Protein AF-W9XNP7-F1 (afdb_monomer_lite)

Radius of gyration: 22.65 Å; chains: 1; bounding box: 45×36×75 Å

Organism: NCBI:txid1182542

Foldseek 3Di:
DDQQADEDEDALVCQVVVQVVVCVVCVVLQKDFDDDDRQKTFIDHPDRRYIYGHDYPPDDPDDPPDDDDDDDDDDDRDDDDDPPPPPPDDDPVCPVPVPDDDDDDDDDDDPPDDDDDDDD

Secondary structure (DSSP, 8-state):
-----EEEEEEGGGHHHHHHHHHHHHGGGT-EEEEEETTEEEEESSSEEEEEEEEPTTSPPPPTTS-PPPP--------S-PPP-----S-STTTT-TT---------------------

pLDDT: mean 73.79, std 22.26, range [35.69, 98.25]

Structure (mmCIF, N/CA/C/O backbone):
data_AF-W9XNP7-F1
#
_entry.id   AF-W9XNP7-F1
#
loop_
_atom_site.group_PDB
_atom_site.id
_atom_site.type_symbol
_atom_site.label_atom_id
_atom_site.label_alt_id
_atom_site.label_comp_id
_atom_site.label_asym_id
_atom_site.label_entity_id
_atom_site.label_seq_id
_atom_site.pdbx_PDB_ins_code
_atom_site.Cartn_x
_atom_site.Cartn_y
_atom_site.Cartn_z
_atom_site.occupancy
_atom_site.B_iso_or_equiv
_atom_site.auth_seq_id
_atom_site.auth_comp_id
_atom_site.auth_asym_id
_atom_site.auth_atom_id
_atom_site.pdbx_PDB_model_num
ATOM 1 N N . MET A 1 1 ? -15.201 -18.737 2.325 1.00 64.31 1 MET A N 1
ATOM 2 C CA . MET A 1 1 ? -13.992 -18.348 3.078 1.00 64.31 1 MET A CA 1
ATOM 3 C C . MET A 1 1 ? -13.945 -16.832 3.129 1.00 64.31 1 MET A C 1
ATOM 5 O O . MET A 1 1 ? -14.188 -16.239 2.082 1.00 64.31 1 MET A O 1
ATOM 9 N N . PRO A 1 2 ? -13.729 -16.206 4.295 1.00 86.25 2 PRO A N 1
ATOM 10 C CA . PRO A 1 2 ? -13.489 -14.767 4.356 1.00 86.25 2 PRO A CA 1
ATOM 11 C C . PRO A 1 2 ? -12.184 -14.432 3.621 1.00 86.25 2 PRO A C 1
ATOM 13 O O . PRO A 1 2 ? -11.232 -15.209 3.672 1.00 86.25 2 PRO A O 1
ATOM 16 N N . ILE A 1 3 ? -12.169 -13.313 2.899 1.00 85.44 3 ILE A N 1
ATOM 17 C CA . ILE A 1 3 ? -10.935 -12.770 2.321 1.00 85.44 3 ILE A CA 1
ATOM 18 C C . ILE A 1 3 ? -10.114 -12.210 3.484 1.00 85.44 3 ILE A C 1
ATOM 20 O O . ILE A 1 3 ? -10.638 -11.408 4.253 1.00 85.44 3 ILE A O 1
ATOM 24 N N . ASP A 1 4 ? -8.866 -12.654 3.612 1.00 90.31 4 ASP A N 1
ATOM 25 C CA . ASP A 1 4 ? -7.951 -12.212 4.672 1.00 90.31 4 ASP A CA 1
ATOM 26 C C . ASP A 1 4 ? -7.341 -10.841 4.345 1.00 90.31 4 ASP A C 1
ATOM 28 O O . ASP A 1 4 ? -7.394 -9.912 5.145 1.00 90.31 4 ASP A O 1
ATOM 32 N N . HIS A 1 5 ? -6.834 -10.689 3.120 1.00 93.00 5 HIS A N 1
ATOM 33 C CA . HIS A 1 5 ? -6.261 -9.449 2.610 1.00 93.00 5 HIS A CA 1
ATOM 34 C C . HIS A 1 5 ? -6.236 -9.439 1.072 1.00 93.00 5 HIS A C 1
ATOM 36 O O . HIS A 1 5 ? -6.483 -10.453 0.417 1.00 93.00 5 HIS A O 1
ATOM 42 N N . THR A 1 6 ? -5.912 -8.287 0.487 1.00 93.38 6 THR A N 1
ATOM 43 C CA . THR A 1 6 ? -5.616 -8.125 -0.944 1.00 93.38 6 THR A CA 1
ATOM 44 C C . THR A 1 6 ? -4.287 -7.399 -1.134 1.00 93.38 6 THR A C 1
ATOM 46 O O . THR A 1 6 ? -3.873 -6.639 -0.261 1.00 93.38 6 THR A O 1
ATOM 49 N N . SER A 1 7 ? -3.626 -7.604 -2.277 1.00 93.69 7 SER A N 1
ATOM 50 C CA . SER A 1 7 ? -2.371 -6.928 -2.628 1.00 93.69 7 SER A CA 1
ATOM 51 C C . SER A 1 7 ? -2.512 -6.122 -3.921 1.00 93.69 7 SER A C 1
ATOM 53 O O . SER A 1 7 ? -3.090 -6.597 -4.901 1.00 93.69 7 SER A O 1
ATOM 55 N N . LEU A 1 8 ? -1.981 -4.900 -3.904 1.00 93.19 8 LEU A N 1
ATOM 56 C CA . LEU A 1 8 ? -1.816 -4.013 -5.043 1.00 93.19 8 LEU A CA 1
ATOM 57 C C . LEU A 1 8 ? -0.327 -3.988 -5.433 1.00 93.19 8 LEU A C 1
ATOM 59 O O . LEU A 1 8 ? 0.485 -3.375 -4.730 1.00 93.19 8 LEU A O 1
ATOM 63 N N . PRO A 1 9 ? 0.053 -4.660 -6.532 1.00 91.69 9 PRO A N 1
ATOM 64 C CA . PRO A 1 9 ? 1.416 -4.610 -7.028 1.00 91.69 9 PRO A CA 1
ATOM 65 C C . PRO A 1 9 ? 1.686 -3.270 -7.722 1.00 91.69 9 PRO A C 1
ATOM 67 O O . PRO A 1 9 ? 0.928 -2.861 -8.601 1.00 91.69 9 PRO A O 1
ATOM 70 N N . VAL A 1 10 ? 2.795 -2.624 -7.375 1.00 91.88 10 VAL A N 1
ATOM 71 C CA . VAL A 1 10 ? 3.258 -1.363 -7.977 1.00 91.88 10 VAL A CA 1
ATOM 72 C C . VAL A 1 10 ? 4.754 -1.432 -8.262 1.00 91.88 10 VAL A C 1
ATOM 74 O O . VAL A 1 10 ? 5.443 -2.199 -7.592 1.00 91.88 10 VAL A O 1
ATOM 77 N N . PRO A 1 11 ? 5.302 -0.659 -9.217 1.00 91.69 11 PRO A N 1
ATOM 78 C CA . PRO A 1 11 ? 6.750 -0.591 -9.405 1.00 91.69 11 PRO A CA 1
ATOM 79 C C . PRO A 1 11 ? 7.466 -0.304 -8.080 1.00 91.69 11 PRO A C 1
ATOM 81 O O . PRO A 1 11 ? 7.020 0.554 -7.319 1.00 91.69 11 PRO A O 1
ATOM 84 N N . PHE A 1 12 ? 8.572 -0.997 -7.795 1.00 92.88 12 PHE A N 1
ATOM 85 C CA . PHE A 1 12 ? 9.277 -0.866 -6.511 1.00 92.88 12 PHE A CA 1
ATOM 86 C C . PHE A 1 12 ? 9.637 0.592 -6.174 1.00 92.88 12 PHE A C 1
ATOM 88 O O . PHE A 1 12 ? 9.465 1.037 -5.042 1.00 92.88 12 PHE A O 1
ATOM 95 N N . SER A 1 13 ? 10.044 1.373 -7.178 1.00 93.25 13 SER A N 1
ATOM 96 C CA . SER A 1 13 ? 10.353 2.805 -7.052 1.00 93.25 13 SER A CA 1
ATOM 97 C C . SER A 1 13 ? 9.145 3.698 -6.729 1.00 93.25 13 SER A C 1
ATOM 99 O O . SER A 1 13 ? 9.323 4.885 -6.469 1.00 93.25 13 SER A O 1
ATOM 101 N N . LYS A 1 14 ? 7.925 3.150 -6.763 1.00 94.94 14 LYS A N 1
ATOM 102 C CA . LYS A 1 14 ? 6.646 3.843 -6.554 1.00 94.94 14 LYS A CA 1
ATOM 103 C C . LYS A 1 14 ? 5.891 3.398 -5.307 1.00 94.94 14 LYS A C 1
ATOM 105 O O . LYS A 1 14 ? 4.812 3.921 -5.052 1.00 94.94 14 LYS A O 1
ATOM 110 N N . VAL A 1 15 ? 6.449 2.483 -4.513 1.00 95.62 15 VAL A N 1
ATOM 111 C CA . VAL A 1 15 ? 5.787 1.976 -3.300 1.00 95.62 15 VAL A CA 1
ATOM 112 C C . VAL A 1 15 ? 5.428 3.109 -2.341 1.00 95.62 15 VAL A C 1
ATOM 114 O O . VAL A 1 15 ? 4.282 3.196 -1.910 1.00 95.62 15 VAL A O 1
ATOM 117 N N . ASP A 1 16 ? 6.369 4.003 -2.037 1.00 96.81 16 ASP A N 1
ATOM 118 C CA . ASP A 1 16 ? 6.117 5.084 -1.079 1.00 96.81 16 ASP A CA 1
ATOM 119 C C . ASP A 1 16 ? 5.138 6.134 -1.621 1.00 96.81 16 ASP A C 1
ATOM 121 O O . ASP A 1 16 ? 4.288 6.619 -0.874 1.00 96.81 16 ASP A O 1
ATOM 125 N N . ASP A 1 17 ? 5.206 6.442 -2.920 1.00 97.50 17 ASP A N 1
ATOM 126 C CA . ASP A 1 17 ? 4.250 7.335 -3.587 1.00 97.50 17 ASP A CA 1
ATOM 127 C C . ASP A 1 17 ? 2.817 6.787 -3.452 1.00 97.50 17 ASP A C 1
ATOM 129 O O . ASP A 1 17 ? 1.906 7.511 -3.043 1.00 97.50 17 ASP A O 1
ATOM 133 N N . GLU A 1 18 ? 2.627 5.493 -3.729 1.00 97.06 18 GLU A N 1
ATOM 134 C CA . GLU A 1 18 ? 1.319 4.835 -3.662 1.00 97.06 18 GLU A CA 1
ATOM 135 C C . GLU A 1 18 ? 0.793 4.754 -2.223 1.00 97.06 18 GLU A C 1
ATOM 137 O O . GLU A 1 18 ? -0.371 5.059 -1.955 1.00 97.06 18 GLU A O 1
ATOM 142 N N . VAL A 1 19 ? 1.656 4.398 -1.268 1.00 97.81 19 VAL A N 1
ATOM 143 C CA . VAL A 1 19 ? 1.295 4.362 0.155 1.00 97.81 19 VAL A CA 1
ATOM 144 C C . VAL A 1 19 ? 0.821 5.735 0.621 1.00 97.81 19 VAL A C 1
ATOM 146 O O . VAL A 1 19 ? -0.246 5.847 1.227 1.00 97.81 19 VAL A O 1
ATOM 149 N N . ASN A 1 20 ? 1.569 6.792 0.300 1.00 97.88 20 ASN A N 1
ATOM 150 C CA . ASN A 1 20 ? 1.207 8.155 0.674 1.00 97.88 20 ASN A CA 1
ATOM 151 C C . ASN A 1 20 ? -0.119 8.587 0.042 1.00 97.88 20 ASN A C 1
ATOM 153 O O . ASN A 1 20 ? -0.949 9.203 0.717 1.00 97.88 20 ASN A O 1
ATOM 157 N N . PHE A 1 21 ? -0.344 8.237 -1.225 1.00 97.19 21 PHE A N 1
ATOM 158 C CA . PHE A 1 21 ? -1.599 8.510 -1.915 1.00 97.19 21 PHE A CA 1
ATOM 159 C C . PHE A 1 21 ? -2.791 7.837 -1.220 1.00 97.19 21 PHE A C 1
ATOM 161 O O . PHE A 1 21 ? -3.767 8.514 -0.887 1.00 97.19 21 PHE A O 1
ATOM 168 N N . ILE A 1 22 ? -2.705 6.534 -0.939 1.00 95.69 22 ILE A N 1
ATOM 169 C CA . ILE A 1 22 ? -3.797 5.775 -0.313 1.00 95.69 22 ILE A CA 1
ATOM 170 C C . ILE A 1 22 ? -4.069 6.284 1.103 1.00 95.69 22 ILE A C 1
ATOM 172 O O . ILE A 1 22 ? -5.226 6.509 1.468 1.00 95.69 22 ILE A O 1
ATOM 176 N N . LEU A 1 23 ? -3.024 6.527 1.896 1.00 96.12 23 LEU A N 1
ATOM 177 C CA . LEU A 1 23 ? -3.172 7.078 3.243 1.00 96.12 23 LEU A CA 1
ATOM 178 C C . LEU A 1 23 ? -3.832 8.458 3.222 1.00 96.12 23 LEU A C 1
ATOM 180 O O . LEU A 1 23 ? -4.717 8.724 4.033 1.00 96.12 23 LEU A O 1
ATOM 184 N N . ALA A 1 24 ? -3.453 9.328 2.284 1.00 96.44 24 ALA A N 1
ATOM 185 C CA . ALA A 1 24 ? -4.078 10.636 2.132 1.00 96.44 24 ALA A CA 1
ATOM 186 C C . ALA A 1 24 ? -5.554 10.518 1.715 1.00 96.44 24 ALA A C 1
ATOM 188 O O . ALA A 1 24 ? -6.415 11.168 2.316 1.00 96.44 24 ALA A O 1
ATOM 189 N N . ALA A 1 25 ? -5.857 9.660 0.737 1.00 93.44 25 ALA A N 1
ATOM 190 C CA . ALA A 1 25 ? -7.205 9.460 0.216 1.00 93.44 25 ALA A CA 1
ATOM 191 C C . ALA A 1 25 ? -8.158 8.887 1.277 1.00 93.44 25 ALA A C 1
ATOM 193 O O . ALA A 1 25 ? -9.276 9.377 1.441 1.00 93.44 25 ALA A O 1
ATOM 194 N N . PHE A 1 26 ? -7.707 7.895 2.047 1.00 92.00 26 PHE A N 1
ATOM 195 C CA . PHE A 1 26 ? -8.538 7.162 3.006 1.00 92.00 26 PHE A CA 1
ATOM 196 C C . PHE A 1 26 ? -8.343 7.583 4.467 1.00 92.00 26 PHE A C 1
ATOM 198 O O . PHE A 1 26 ? -8.926 6.973 5.366 1.00 92.00 26 PHE A O 1
ATOM 205 N N . LYS A 1 27 ? -7.619 8.681 4.728 1.00 89.12 27 LYS A N 1
ATOM 206 C CA . LYS A 1 27 ? -7.416 9.230 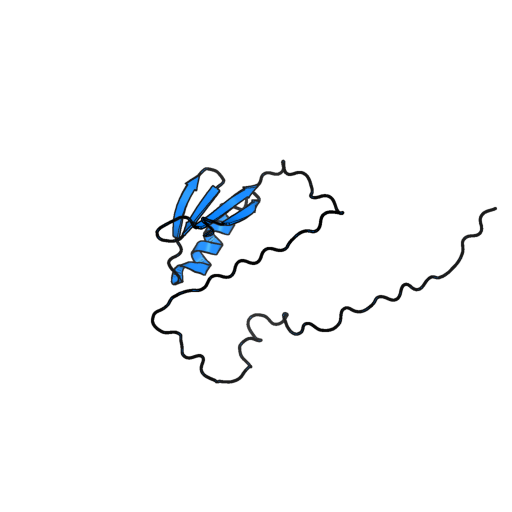6.081 1.00 89.12 27 LYS A CA 1
ATOM 207 C C . LYS A 1 27 ? -8.720 9.399 6.865 1.00 89.12 27 LYS A C 1
ATOM 209 O O . LYS A 1 27 ? -8.780 9.119 8.057 1.00 89.12 27 LYS A O 1
ATOM 214 N N . HIS A 1 28 ? -9.777 9.850 6.192 1.00 87.75 28 HIS A N 1
ATOM 215 C CA . HIS A 1 28 ? -11.094 10.097 6.786 1.00 87.75 28 HIS A CA 1
ATOM 216 C C . HIS A 1 28 ? -11.862 8.813 7.155 1.00 87.75 28 HIS A C 1
ATOM 218 O O . HIS A 1 28 ? -12.827 8.874 7.913 1.00 87.75 28 HIS A O 1
ATOM 224 N N . VAL A 1 29 ? -11.437 7.664 6.623 1.00 88.75 29 VAL A N 1
ATOM 225 C CA . VAL A 1 29 ? -12.002 6.332 6.889 1.00 88.75 29 VAL A CA 1
ATOM 226 C C . VAL A 1 29 ? -11.265 5.632 8.037 1.00 88.75 29 VAL A C 1
ATOM 228 O O . VAL A 1 29 ? -11.768 4.655 8.578 1.00 88.75 29 VAL A O 1
ATOM 231 N N . GLY A 1 30 ? -10.103 6.151 8.450 1.00 90.56 30 GLY A N 1
ATOM 232 C CA . GLY A 1 30 ? -9.274 5.560 9.503 1.00 90.56 30 GLY A CA 1
ATOM 233 C C . GLY A 1 30 ? -8.219 4.574 8.998 1.00 90.56 30 GLY A C 1
ATOM 234 O O . GLY A 1 30 ? -7.573 3.925 9.817 1.00 90.56 30 GLY A O 1
ATOM 235 N N . VAL A 1 31 ? -8.013 4.483 7.678 1.00 93.44 31 VAL A N 1
ATOM 236 C CA . VAL A 1 31 ? -6.910 3.700 7.102 1.00 93.44 31 VAL A CA 1
ATOM 237 C C . VAL A 1 31 ? -5.580 4.324 7.515 1.00 93.44 31 VAL A C 1
ATOM 239 O O . VAL A 1 31 ? -5.372 5.531 7.375 1.00 93.44 31 VAL A O 1
ATOM 242 N N . LYS A 1 32 ? -4.676 3.488 8.016 1.00 96.00 32 LYS A N 1
ATOM 243 C CA . LYS A 1 32 ? -3.330 3.843 8.462 1.00 96.00 32 LYS A CA 1
ATOM 244 C C . LYS A 1 32 ? -2.327 2.782 8.016 1.00 96.00 32 LYS A C 1
ATOM 246 O O . LYS A 1 32 ? -2.693 1.678 7.613 1.00 96.00 32 LYS A O 1
ATOM 251 N N . GLU A 1 33 ? -1.050 3.128 8.096 1.00 97.75 33 GLU A N 1
ATOM 252 C CA . GLU A 1 33 ? 0.019 2.146 7.968 1.00 97.75 33 GLU A CA 1
ATOM 253 C C . GLU A 1 33 ? 0.014 1.254 9.213 1.00 97.75 33 GLU A C 1
ATOM 255 O O . GLU A 1 33 ? 0.067 1.753 10.339 1.00 97.75 33 GLU A O 1
ATOM 260 N N . PHE A 1 34 ? -0.101 -0.056 9.004 1.00 97.31 34 PHE A N 1
ATOM 261 C CA . PHE A 1 34 ? -0.128 -1.045 10.078 1.00 97.31 34 PHE A CA 1
ATOM 262 C C . PHE A 1 34 ? 1.242 -1.696 10.264 1.00 97.31 34 PHE A C 1
ATOM 264 O O . PHE A 1 34 ? 1.720 -1.842 11.387 1.00 97.31 34 PHE A O 1
ATOM 271 N N . ILE A 1 35 ? 1.882 -2.086 9.160 1.00 97.56 35 ILE A N 1
ATOM 272 C CA . ILE A 1 35 ? 3.183 -2.754 9.169 1.00 97.56 35 ILE A CA 1
ATOM 273 C C . ILE A 1 35 ? 3.960 -2.450 7.890 1.00 97.56 35 ILE A C 1
ATOM 275 O O . ILE A 1 35 ? 3.372 -2.272 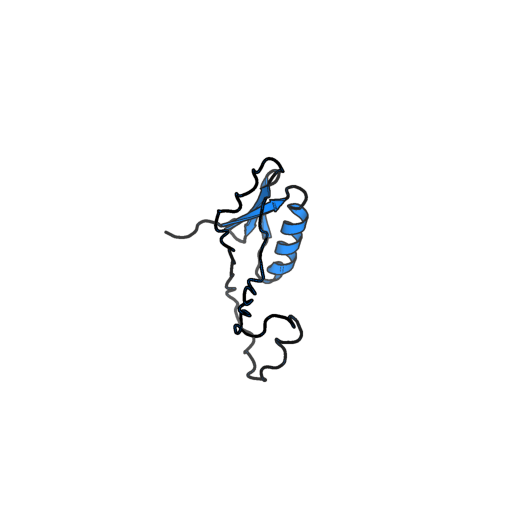6.823 1.00 97.56 35 ILE A O 1
ATOM 279 N N . ARG A 1 36 ? 5.291 -2.427 7.988 1.00 97.69 36 ARG A N 1
ATOM 280 C CA . ARG A 1 36 ? 6.189 -2.153 6.866 1.00 97.69 36 ARG A CA 1
ATOM 281 C C . ARG A 1 36 ? 7.356 -3.128 6.827 1.00 97.69 36 ARG A C 1
ATOM 283 O O . ARG A 1 36 ? 8.007 -3.382 7.838 1.00 97.69 36 ARG A O 1
ATOM 290 N N . TYR A 1 37 ? 7.643 -3.592 5.619 1.00 95.50 37 TYR A N 1
ATOM 291 C CA . TYR A 1 37 ? 8.817 -4.359 5.228 1.00 95.50 37 TYR A CA 1
ATOM 292 C C . TYR A 1 37 ? 9.475 -3.694 4.005 1.00 95.50 37 TYR A C 1
ATOM 294 O O . TYR A 1 37 ? 8.839 -2.878 3.329 1.00 95.50 37 TYR A O 1
ATOM 302 N N . PRO A 1 38 ? 10.739 -4.015 3.679 1.00 93.31 38 PRO A N 1
ATOM 303 C CA . PRO A 1 38 ? 11.374 -3.515 2.461 1.00 93.31 38 PRO A CA 1
ATOM 304 C C . PRO A 1 38 ? 10.549 -3.865 1.215 1.00 93.31 38 PRO A C 1
ATOM 306 O O . PRO A 1 38 ? 10.342 -5.036 0.908 1.00 93.31 38 PRO A O 1
ATOM 309 N N . GLY A 1 39 ? 10.049 -2.840 0.520 1.00 92.12 39 GLY A N 1
ATOM 310 C CA . GLY A 1 39 ? 9.223 -2.999 -0.679 1.00 92.12 39 GLY A CA 1
ATOM 311 C C . GLY A 1 39 ? 7.792 -3.474 -0.445 1.00 92.12 39 GLY A C 1
ATOM 312 O O . GLY A 1 39 ? 7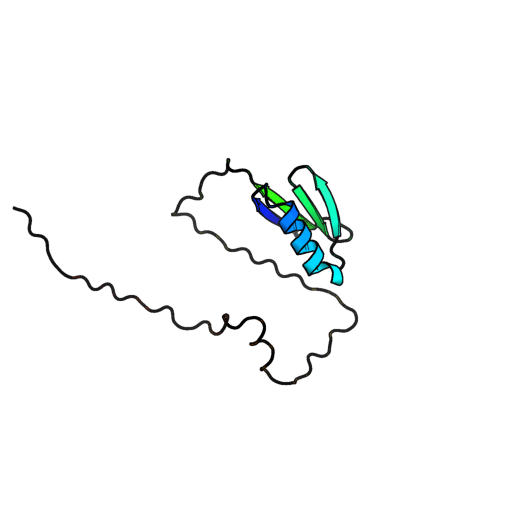.082 -3.682 -1.421 1.00 92.12 39 GLY A O 1
ATOM 313 N N . VAL A 1 40 ? 7.342 -3.663 0.798 1.00 96.50 40 VAL A N 1
ATOM 314 C CA . VAL A 1 40 ? 5.988 -4.158 1.081 1.00 96.50 40 VAL A CA 1
ATOM 315 C C . VAL A 1 40 ? 5.394 -3.430 2.282 1.00 96.50 40 VAL A C 1
ATOM 317 O O . VAL A 1 40 ? 5.968 -3.442 3.369 1.00 96.50 40 VAL A O 1
ATOM 320 N N . VAL A 1 41 ? 4.221 -2.826 2.110 1.00 98.25 41 VAL A N 1
ATOM 321 C CA . VAL A 1 41 ? 3.550 -2.047 3.160 1.00 98.25 41 VAL A CA 1
ATOM 322 C C . VAL A 1 41 ? 2.124 -2.543 3.353 1.00 98.25 41 VAL A C 1
ATOM 324 O O . VAL A 1 41 ? 1.349 -2.600 2.402 1.00 98.25 41 VAL A O 1
ATOM 327 N N . GLY A 1 42 ? 1.778 -2.908 4.585 1.00 98.00 42 GLY A N 1
ATOM 328 C CA . GLY A 1 42 ? 0.431 -3.300 4.983 1.00 98.00 42 GLY A CA 1
ATOM 329 C C . GLY A 1 42 ? -0.348 -2.103 5.524 1.00 98.00 42 GLY A C 1
ATOM 330 O O . GLY A 1 42 ? 0.046 -1.491 6.520 1.00 98.00 42 GLY A O 1
ATOM 331 N N . LEU A 1 43 ? -1.466 -1.788 4.878 1.00 97.25 43 LEU A N 1
ATOM 332 C CA . LEU A 1 43 ? -2.405 -0.732 5.238 1.00 97.25 43 LEU A CA 1
ATOM 333 C C . LEU A 1 43 ? -3.689 -1.338 5.813 1.00 97.25 43 LEU A C 1
ATOM 335 O O . LEU A 1 43 ? -4.155 -2.396 5.379 1.00 97.25 43 LEU A O 1
ATOM 339 N N . GLY A 1 44 ? -4.281 -0.642 6.777 1.00 93.94 44 GLY A N 1
ATOM 340 C CA . GLY A 1 44 ? -5.550 -1.034 7.376 1.00 93.94 44 GLY A CA 1
ATOM 341 C C . GLY A 1 44 ? -5.852 -0.262 8.651 1.00 93.94 44 GLY A C 1
ATOM 342 O O . GLY A 1 44 ? -5.373 0.854 8.827 1.00 93.94 44 GLY A O 1
ATOM 343 N N . ASP A 1 45 ? -6.671 -0.834 9.523 1.00 90.44 45 ASP A N 1
ATOM 344 C CA . ASP A 1 45 ? -7.069 -0.250 10.805 1.00 90.44 45 ASP A CA 1
ATOM 345 C C . ASP A 1 45 ? -6.524 -1.077 11.984 1.00 90.44 45 ASP A C 1
ATOM 347 O O . ASP A 1 45 ? -5.433 -0.805 12.486 1.00 90.44 45 ASP A O 1
ATOM 351 N N . ASP A 1 46 ? -7.248 -2.100 12.417 1.00 91.44 46 ASP A N 1
ATOM 352 C CA . ASP A 1 46 ? -6.847 -3.031 13.468 1.00 91.44 46 ASP A CA 1
ATOM 353 C C . ASP A 1 46 ? -6.010 -4.185 12.903 1.00 91.44 46 ASP A C 1
ATOM 355 O O . ASP A 1 46 ? -5.276 -4.843 13.637 1.00 91.44 46 ASP A O 1
ATOM 359 N N . THR A 1 47 ? -6.106 -4.420 11.590 1.00 92.81 47 THR A N 1
ATOM 360 C CA . THR A 1 47 ? -5.359 -5.451 10.858 1.00 92.81 47 THR A CA 1
ATOM 361 C C . THR A 1 47 ? -4.960 -4.950 9.469 1.00 92.81 47 THR A C 1
ATOM 363 O O . THR A 1 47 ? -5.606 -4.060 8.915 1.00 92.81 47 THR A O 1
ATOM 366 N N . ALA A 1 48 ? -3.896 -5.516 8.891 1.00 94.94 48 ALA A N 1
ATOM 367 C CA . ALA A 1 48 ? -3.451 -5.190 7.536 1.00 94.94 48 ALA A CA 1
ATOM 368 C C . ALA A 1 48 ? -4.242 -5.984 6.482 1.00 94.94 48 ALA A C 1
ATOM 370 O O . ALA A 1 48 ? -3.922 -7.139 6.200 1.00 94.94 48 ALA A O 1
ATOM 371 N N . TYR A 1 49 ? -5.248 -5.353 5.873 1.00 93.56 49 TYR A N 1
ATOM 372 C CA . TYR A 1 49 ? -6.082 -5.971 4.835 1.00 93.56 49 TYR A CA 1
ATOM 373 C C . TYR A 1 49 ? -5.750 -5.506 3.406 1.00 93.56 49 TYR A C 1
ATOM 375 O O . TYR A 1 49 ? -6.179 -6.148 2.445 1.00 93.56 49 TYR A O 1
ATOM 383 N N . LEU A 1 50 ? -4.991 -4.416 3.236 1.00 95.56 50 LEU A N 1
ATOM 384 C CA . LEU A 1 50 ? -4.544 -3.915 1.932 1.00 95.56 50 LEU A CA 1
ATOM 385 C C . LEU A 1 50 ? -3.019 -3.822 1.894 1.00 95.56 50 LEU A C 1
ATOM 387 O O . LEU A 1 50 ? -2.423 -3.022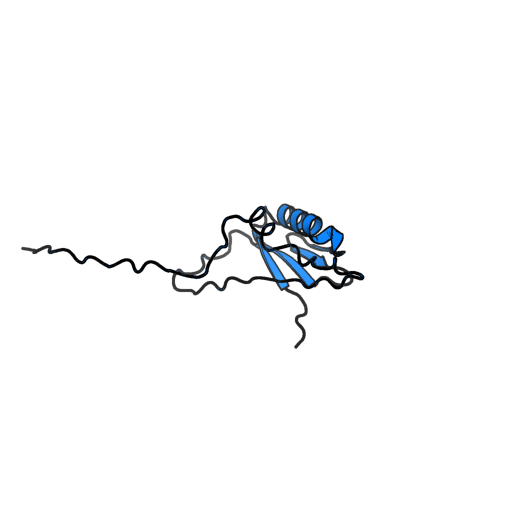 2.605 1.00 95.56 50 LEU A O 1
ATOM 391 N N . TRP A 1 51 ? -2.388 -4.606 1.030 1.00 97.06 51 TRP A N 1
ATOM 392 C CA . TRP A 1 51 ? -0.937 -4.659 0.899 1.00 97.06 51 TRP A CA 1
ATOM 393 C C . TRP A 1 51 ? -0.478 -3.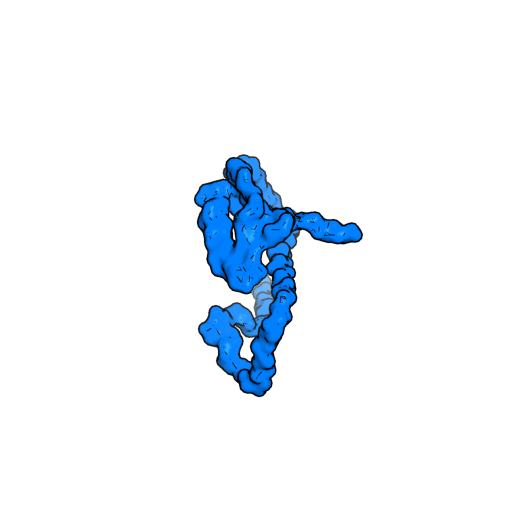937 -0.357 1.00 97.06 51 TRP A C 1
ATOM 395 O O . TRP A 1 51 ? -0.971 -4.219 -1.442 1.00 97.06 51 TRP A O 1
ATOM 405 N N . ILE A 1 52 ? 0.492 -3.041 -0.228 1.00 96.81 52 ILE A N 1
ATOM 406 C CA . ILE A 1 52 ? 1.179 -2.413 -1.357 1.00 96.81 52 ILE A CA 1
ATOM 407 C C . ILE A 1 52 ? 2.500 -3.138 -1.533 1.00 96.81 52 ILE A C 1
ATOM 409 O O . ILE A 1 52 ? 3.315 -3.167 -0.611 1.00 96.81 52 ILE A O 1
ATOM 413 N N . SER A 1 53 ? 2.694 -3.767 -2.688 1.00 95.88 53 SER A N 1
ATOM 414 C CA . SER A 1 53 ? 3.851 -4.624 -2.942 1.00 95.88 53 SER A CA 1
ATOM 415 C C . SER A 1 53 ? 4.642 -4.111 -4.138 1.00 95.88 53 SER A C 1
ATOM 417 O O . SER A 1 53 ? 4.142 -4.073 -5.259 1.00 95.88 53 SER A O 1
ATOM 419 N N . GLY A 1 54 ? 5.890 -3.737 -3.890 1.00 93.94 54 GLY A N 1
ATOM 420 C CA . GLY A 1 54 ? 6.864 -3.370 -4.901 1.00 93.94 54 GLY A CA 1
ATOM 421 C C . GLY A 1 54 ? 7.225 -4.572 -5.758 1.00 93.94 54 GLY A C 1
ATOM 422 O O . GLY A 1 54 ? 7.711 -5.576 -5.242 1.00 93.94 54 GLY A O 1
ATOM 423 N N . ILE A 1 55 ? 7.000 -4.467 -7.062 1.00 90.00 55 ILE A N 1
ATOM 424 C CA . ILE A 1 55 ? 7.474 -5.432 -8.053 1.00 90.00 55 ILE A CA 1
ATOM 425 C C . ILE A 1 55 ? 8.747 -4.894 -8.701 1.00 90.00 55 ILE A C 1
ATOM 427 O O . ILE A 1 55 ? 8.849 -3.699 -9.000 1.00 90.00 55 ILE A O 1
ATOM 431 N N . ASP A 1 56 ? 9.722 -5.776 -8.879 1.00 82.44 56 ASP A N 1
ATOM 432 C CA . ASP A 1 56 ? 10.961 -5.490 -9.587 1.00 82.44 56 ASP A CA 1
ATOM 433 C C . ASP A 1 56 ? 10.790 -5.662 -11.105 1.00 82.44 56 ASP A C 1
ATOM 435 O O . ASP A 1 56 ? 9.782 -6.170 -11.608 1.00 82.44 56 ASP A O 1
ATOM 439 N N . GLU A 1 57 ? 11.798 -5.222 -11.853 1.00 71.56 57 GLU A N 1
ATOM 440 C CA . GLU A 1 57 ? 11.849 -5.366 -13.313 1.00 71.56 57 GLU A CA 1
ATOM 441 C C . GLU A 1 57 ? 12.096 -6.819 -13.759 1.00 71.56 57 GLU A C 1
ATOM 443 O O . GLU A 1 57 ? 12.089 -7.108 -14.952 1.00 71.56 57 GLU A O 1
ATOM 448 N N . ALA A 1 58 ? 12.279 -7.758 -12.822 1.00 74.38 58 ALA A N 1
ATOM 449 C CA . ALA A 1 58 ? 12.490 -9.171 -13.125 1.00 74.38 58 ALA A CA 1
ATOM 450 C C . ALA A 1 58 ? 11.193 -9.907 -13.508 1.00 74.38 58 ALA A C 1
ATOM 452 O O . ALA A 1 58 ? 11.231 -11.090 -13.868 1.00 74.38 58 ALA A O 1
ATOM 453 N N . ARG A 1 59 ? 10.032 -9.235 -13.464 1.00 69.25 59 ARG A N 1
ATOM 454 C CA . ARG A 1 59 ? 8.790 -9.800 -13.994 1.00 69.25 59 ARG A CA 1
ATOM 455 C C . ARG A 1 59 ? 8.877 -9.976 -15.502 1.00 69.25 59 ARG A C 1
ATOM 457 O O . ARG A 1 59 ? 9.122 -9.040 -16.255 1.00 69.25 59 ARG A O 1
ATOM 464 N N . GLN A 1 60 ? 8.587 -11.197 -15.933 1.00 72.44 60 GLN A N 1
ATOM 465 C CA . GLN A 1 60 ? 8.397 -11.492 -17.343 1.00 72.44 60 GLN A CA 1
ATOM 466 C C . GLN A 1 60 ? 7.169 -10.729 -17.865 1.00 72.44 60 GLN A C 1
ATOM 468 O O . GLN A 1 60 ? 6.162 -10.650 -17.146 1.00 72.44 60 GLN A O 1
ATOM 473 N N . PRO A 1 61 ? 7.227 -10.179 -19.091 1.00 70.25 61 PRO A N 1
ATOM 474 C CA . PRO A 1 61 ? 6.051 -9.643 -19.758 1.00 70.25 61 PRO A CA 1
ATOM 475 C C . PRO A 1 61 ? 4.928 -10.677 -19.734 1.00 70.25 61 PRO A C 1
ATOM 477 O O . PRO A 1 61 ? 5.167 -11.870 -19.934 1.00 70.25 61 PRO A O 1
ATOM 480 N N . ILE A 1 62 ? 3.702 -10.228 -19.474 1.00 76.12 62 ILE A N 1
ATOM 481 C CA . ILE A 1 62 ? 2.541 -11.099 -19.626 1.00 76.12 62 ILE A CA 1
ATOM 482 C C . ILE A 1 62 ? 2.377 -11.338 -21.135 1.00 76.12 62 ILE A C 1
ATOM 484 O O . ILE A 1 62 ? 2.309 -10.349 -21.863 1.00 76.12 62 ILE A O 1
ATOM 488 N N . PRO A 1 63 ? 2.353 -12.595 -21.613 1.00 82.69 63 PRO A N 1
ATOM 489 C CA . PRO A 1 63 ? 2.178 -12.882 -23.033 1.00 82.69 63 PRO A CA 1
ATOM 490 C C . PRO A 1 63 ? 0.892 -12.256 -23.597 1.00 82.69 63 PRO A C 1
ATOM 492 O O . PRO A 1 63 ? -0.123 -12.190 -22.899 1.00 82.69 63 PRO A O 1
ATOM 495 N N . ASP A 1 64 ? 0.930 -11.811 -24.855 1.00 84.69 64 ASP A N 1
ATOM 496 C CA . ASP A 1 64 ? -0.170 -11.066 -25.495 1.00 84.69 64 ASP A CA 1
ATOM 497 C C . ASP A 1 64 ? -1.478 -11.872 -25.605 1.00 84.69 64 ASP A C 1
ATOM 499 O O . ASP A 1 64 ? -2.564 -11.303 -25.719 1.00 84.69 64 ASP A O 1
ATOM 503 N N . ASP A 1 65 ? -1.396 -13.203 -25.554 1.00 90.12 65 ASP A N 1
ATOM 504 C CA . ASP A 1 65 ? -2.533 -14.124 -25.592 1.00 90.12 65 ASP A CA 1
ATOM 505 C C . ASP A 1 65 ? -3.214 -14.317 -24.224 1.00 90.12 65 ASP A C 1
ATOM 507 O O . ASP A 1 65 ? -4.256 -14.974 -24.126 1.00 90.12 65 ASP A O 1
ATOM 511 N N . VAL A 1 66 ? -2.684 -13.713 -23.156 1.00 84.00 66 VAL A N 1
ATOM 512 C CA . VAL A 1 66 ? -3.247 -13.824 -21.808 1.00 84.00 66 VAL A CA 1
ATOM 513 C C . VAL A 1 66 ? -4.278 -12.729 -21.552 1.00 84.00 66 VAL A C 1
ATOM 515 O O . VAL A 1 66 ? -4.015 -11.527 -21.605 1.00 84.00 66 VAL A O 1
ATOM 518 N N . LYS A 1 67 ? -5.484 -13.147 -21.159 1.00 77.56 67 LYS A N 1
ATOM 519 C CA . LYS A 1 67 ? -6.545 -12.229 -20.737 1.00 77.56 67 LYS A CA 1
ATOM 520 C C . LYS A 1 67 ? -6.195 -11.573 -19.398 1.00 77.56 67 LYS A C 1
ATOM 522 O O . LYS A 1 67 ? -6.341 -12.183 -18.340 1.00 77.56 67 LYS A O 1
ATOM 527 N N . LEU A 1 68 ? -5.812 -10.298 -19.439 1.00 74.25 68 LEU A N 1
ATOM 528 C CA . LEU A 1 68 ? -5.648 -9.480 -18.239 1.00 74.25 68 LEU A CA 1
ATOM 529 C C . LEU A 1 68 ? -7.008 -9.197 -17.597 1.00 74.25 68 LEU A C 1
ATOM 531 O O . LEU A 1 68 ? -7.884 -8.562 -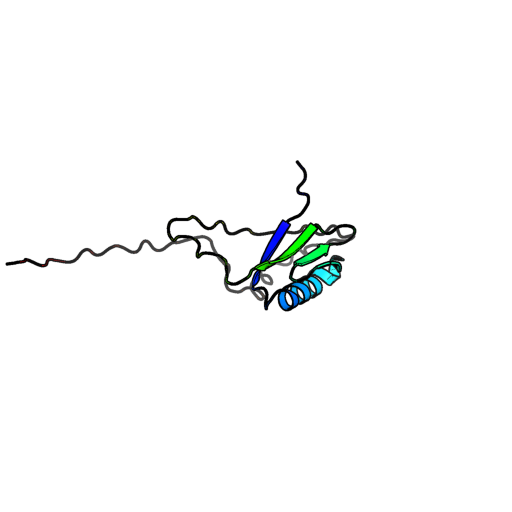18.189 1.00 74.25 68 LEU A O 1
ATOM 535 N N . LEU A 1 69 ? -7.180 -9.645 -16.358 1.00 69.00 69 LEU A N 1
ATOM 536 C CA . LEU A 1 69 ? -8.332 -9.278 -15.548 1.00 69.00 69 LEU A CA 1
ATOM 537 C C . LEU A 1 69 ? -8.034 -7.942 -14.864 1.00 69.00 69 LEU A C 1
ATOM 539 O O . LEU A 1 69 ? -7.087 -7.824 -14.090 1.00 69.00 69 LEU A O 1
ATOM 543 N N . ARG A 1 70 ? -8.842 -6.919 -15.160 1.00 72.62 70 ARG A N 1
ATOM 544 C CA . ARG A 1 70 ? -8.826 -5.671 -14.393 1.00 72.62 70 ARG A CA 1
ATOM 545 C C . ARG A 1 70 ? -9.511 -5.929 -13.057 1.00 72.62 70 ARG A C 1
ATOM 547 O O . ARG A 1 70 ? -10.704 -6.224 -13.028 1.00 72.62 70 ARG A O 1
ATOM 554 N N . THR A 1 71 ? -8.766 -5.797 -11.969 1.00 72.25 71 THR A N 1
ATOM 555 C CA . THR A 1 71 ? -9.316 -5.898 -10.616 1.00 72.25 71 THR A CA 1
ATOM 556 C C . THR A 1 71 ? -9.680 -4.505 -10.122 1.00 72.25 71 THR A C 1
ATOM 558 O O . THR A 1 71 ? -8.834 -3.616 -10.085 1.00 72.25 71 THR A O 1
ATOM 561 N N . HIS A 1 72 ? -10.942 -4.313 -9.742 1.00 82.75 72 HIS A N 1
ATOM 562 C CA . HIS A 1 72 ? -11.416 -3.101 -9.081 1.00 82.75 72 HIS A CA 1
ATOM 563 C C . HIS A 1 72 ? -11.774 -3.436 -7.633 1.00 82.75 72 HIS A C 1
ATOM 565 O O . HIS A 1 72 ? -12.607 -4.312 -7.391 1.00 82.75 72 HIS A O 1
ATOM 571 N N . LEU A 1 73 ? -11.166 -2.733 -6.677 1.00 84.62 73 LEU A N 1
ATOM 572 C CA . LEU A 1 73 ? -11.484 -2.868 -5.259 1.00 84.62 73 LEU A CA 1
ATOM 573 C C . LEU A 1 73 ? -12.425 -1.735 -4.839 1.00 84.62 73 LEU A C 1
ATOM 575 O O . LEU A 1 73 ? -12.087 -0.561 -4.960 1.00 84.62 73 LEU A O 1
ATOM 579 N N . ALA A 1 74 ? -13.602 -2.091 -4.328 1.00 85.62 74 ALA A N 1
ATOM 580 C CA . ALA A 1 74 ? -14.555 -1.144 -3.759 1.00 85.62 74 ALA A CA 1
ATOM 581 C C . ALA A 1 74 ? -14.610 -1.317 -2.237 1.00 85.62 74 ALA A C 1
ATOM 583 O O . ALA A 1 74 ? -14.794 -2.431 -1.747 1.00 85.62 74 ALA A O 1
ATOM 584 N N . LEU A 1 75 ? -14.477 -0.217 -1.495 1.00 80.56 75 LEU A N 1
ATOM 585 C CA . LEU A 1 75 ? -14.527 -0.208 -0.033 1.00 80.56 75 LEU A CA 1
ATOM 586 C C . LEU A 1 75 ? -15.839 0.426 0.439 1.00 80.56 75 LEU A C 1
ATOM 588 O O . LEU A 1 75 ? -16.197 1.525 0.014 1.00 80.56 75 LEU A O 1
ATOM 592 N N . ALA A 1 76 ? -16.549 -0.257 1.336 1.00 82.88 76 ALA A N 1
ATOM 593 C CA . ALA A 1 76 ? -17.737 0.279 1.991 1.00 82.88 76 ALA A CA 1
ATOM 594 C C . ALA A 1 76 ? -17.358 0.860 3.358 1.00 82.88 76 ALA A C 1
ATOM 596 O O . ALA A 1 76 ? -16.860 0.151 4.229 1.00 82.88 76 ALA A O 1
ATOM 597 N N . VAL A 1 77 ? -17.627 2.149 3.564 1.00 81.62 77 VAL A N 1
ATOM 598 C CA . VAL A 1 77 ? -17.320 2.839 4.822 1.00 81.62 77 VAL A CA 1
ATOM 599 C C . VAL A 1 77 ? -18.543 2.833 5.730 1.00 81.62 77 VAL A C 1
ATOM 601 O O . VAL A 1 77 ? -19.602 3.353 5.370 1.00 81.62 77 VAL A O 1
ATOM 604 N N . LYS A 1 78 ? -18.410 2.284 6.940 1.00 73.69 78 LYS A N 1
ATOM 605 C CA . LYS A 1 78 ? -19.490 2.287 7.934 1.00 73.69 78 LYS A CA 1
ATOM 606 C C . LYS A 1 78 ? -19.408 3.542 8.808 1.00 73.69 78 LYS A C 1
ATOM 608 O O . LYS A 1 78 ? -18.760 3.548 9.847 1.00 73.69 78 LYS A O 1
ATOM 613 N N . GLY A 1 79 ? -20.078 4.614 8.389 1.00 68.50 79 GLY A N 1
ATOM 614 C CA . GLY A 1 79 ? -20.183 5.861 9.158 1.00 68.50 79 GLY A CA 1
ATOM 615 C C . GLY A 1 79 ? -21.448 5.955 10.025 1.00 68.50 79 GLY A C 1
ATOM 616 O O . GLY A 1 79 ? -22.505 5.436 9.665 1.00 68.50 79 GLY A O 1
ATOM 617 N N . LYS A 1 80 ? -21.378 6.690 11.148 1.00 60.00 80 LYS A N 1
ATOM 618 C CA . LYS A 1 80 ? -22.566 7.276 11.798 1.00 60.00 80 LYS A CA 1
ATOM 619 C C . LYS A 1 80 ? -22.894 8.585 11.068 1.00 60.00 80 LYS A C 1
ATOM 621 O O . LYS A 1 80 ? -22.106 9.518 11.129 1.00 60.00 80 LYS A O 1
ATOM 626 N N . LYS A 1 81 ? -24.073 8.636 10.436 1.00 49.56 81 LYS A N 1
ATOM 627 C CA . LYS A 1 81 ? -24.568 9.664 9.494 1.00 49.56 81 LYS A CA 1
ATOM 628 C C . LYS A 1 81 ? -23.950 9.557 8.099 1.00 49.56 81 LYS A C 1
ATOM 630 O O . LYS A 1 81 ? -22.962 10.202 7.773 1.00 49.56 81 LYS A O 1
ATOM 635 N N . THR A 1 82 ? -24.637 8.821 7.235 1.00 47.22 82 THR A N 1
ATOM 636 C CA . THR A 1 82 ? -24.744 9.214 5.830 1.00 47.22 82 THR A CA 1
ATOM 637 C C . THR A 1 82 ? -25.119 10.701 5.782 1.00 47.22 82 THR A C 1
ATOM 639 O O . THR A 1 82 ? -26.083 11.096 6.453 1.00 47.22 82 THR A O 1
ATOM 642 N N . PRO A 1 83 ? -24.426 11.552 5.003 1.00 48.31 83 PRO A N 1
ATOM 643 C CA . PRO A 1 83 ? -25.088 12.743 4.502 1.00 48.31 83 PRO A CA 1
ATOM 644 C C . PRO A 1 83 ? -26.361 12.223 3.842 1.00 48.31 83 PRO A C 1
ATOM 646 O O . PRO A 1 83 ? -26.290 11.283 3.043 1.00 48.31 83 PRO A O 1
ATOM 649 N N . LYS A 1 84 ? -27.531 12.752 4.218 1.00 43.66 84 LYS A N 1
ATOM 650 C CA . LYS A 1 84 ? -28.722 12.524 3.401 1.00 43.66 84 LYS A CA 1
ATOM 651 C C . LYS A 1 84 ? -28.281 12.851 1.983 1.00 43.66 84 LYS A C 1
ATOM 653 O O . LYS A 1 84 ? -27.823 13.968 1.748 1.00 43.66 84 LYS A O 1
ATOM 658 N N . LEU A 1 85 ? -28.350 11.869 1.087 1.00 48.31 85 LEU A N 1
ATOM 659 C CA . LEU A 1 85 ? -28.318 12.140 -0.335 1.00 48.31 85 LEU A CA 1
ATOM 660 C C . LEU A 1 85 ? -29.517 13.069 -0.533 1.00 48.31 85 LEU A C 1
ATOM 662 O O . LEU A 1 85 ? -30.663 12.620 -0.552 1.00 48.31 85 LEU A O 1
ATOM 666 N N . CYS A 1 86 ? -29.284 14.381 -0.484 1.00 37.88 86 CYS A N 1
ATOM 667 C CA . CYS A 1 86 ? -30.309 15.334 -0.835 1.00 37.88 86 CYS A CA 1
ATOM 668 C C . CYS A 1 86 ? -30.714 14.928 -2.242 1.00 37.88 86 CYS A C 1
ATOM 670 O O . CYS A 1 86 ? -29.865 14.810 -3.123 1.00 37.88 86 CYS A O 1
ATOM 672 N N . SER A 1 87 ? -32.005 14.710 -2.447 1.00 46.66 87 SER A N 1
ATOM 673 C CA . SER A 1 87 ? -32.619 14.464 -3.748 1.00 46.66 87 SER A CA 1
ATOM 674 C C . SER A 1 87 ? -32.500 15.676 -4.693 1.00 46.66 87 SER A C 1
ATOM 676 O O . SER A 1 87 ? -33.304 15.846 -5.605 1.00 46.66 87 SER A O 1
ATOM 678 N N . ALA A 1 88 ? -31.495 16.533 -4.498 1.00 45.44 88 ALA A N 1
ATOM 679 C CA . ALA A 1 88 ? -31.148 17.632 -5.370 1.00 45.44 88 ALA A CA 1
ATOM 680 C C . ALA A 1 88 ? -30.401 17.070 -6.586 1.00 45.44 88 ALA A C 1
ATOM 682 O O . ALA A 1 88 ? -29.181 16.937 -6.593 1.00 45.44 88 ALA A O 1
ATOM 683 N N . GLY A 1 89 ? -31.214 16.675 -7.566 1.00 40.00 89 GLY A N 1
ATOM 684 C CA . GLY A 1 89 ? -30.936 16.528 -8.992 1.00 40.00 89 GLY A CA 1
ATOM 685 C C . GLY A 1 89 ? -29.483 16.337 -9.414 1.00 40.00 89 GLY A C 1
ATOM 686 O O . GLY A 1 89 ? -28.719 17.290 -9.419 1.00 40.00 89 GLY A O 1
ATOM 687 N N . SER A 1 90 ? -29.168 15.116 -9.858 1.00 45.09 90 SER A N 1
ATOM 688 C CA . SER A 1 90 ? -28.546 14.724 -11.144 1.00 45.09 90 SER A CA 1
ATOM 689 C C . SER A 1 90 ? -27.427 15.562 -11.815 1.00 45.09 90 SER A C 1
ATOM 691 O O . SER A 1 90 ? -26.975 15.173 -12.888 1.00 45.09 90 SER A O 1
ATOM 693 N N . SER A 1 91 ? -26.942 16.673 -11.263 1.00 49.31 91 SER A N 1
ATOM 694 C CA . SER A 1 91 ? -26.147 17.664 -12.004 1.00 49.31 91 SER A CA 1
ATOM 695 C C . SER A 1 91 ? -24.726 17.869 -11.475 1.00 49.31 91 SER A C 1
ATOM 697 O O . SER A 1 91 ? -23.928 18.489 -12.169 1.00 49.31 91 SER A O 1
ATOM 699 N N . LEU A 1 92 ? -24.370 17.355 -10.292 1.00 45.47 92 LEU A N 1
ATOM 700 C CA . LEU A 1 92 ? -23.054 17.611 -9.676 1.00 45.47 92 LEU A CA 1
ATOM 701 C C . LEU A 1 92 ? -22.050 16.451 -9.775 1.00 45.47 92 LEU A C 1
ATOM 703 O O . LEU A 1 92 ? -20.861 16.659 -9.557 1.00 45.47 92 LEU A O 1
ATOM 707 N N . LEU A 1 93 ? -22.482 15.254 -10.187 1.00 43.75 93 LEU A N 1
ATOM 708 C CA . LEU A 1 93 ? -21.568 14.136 -10.481 1.00 43.75 93 LEU A CA 1
ATOM 709 C C . LEU A 1 93 ? -20.846 14.282 -11.835 1.00 43.75 93 LEU A C 1
ATOM 711 O O . LEU A 1 93 ? -19.872 13.579 -12.080 1.00 43.75 93 LEU A O 1
ATOM 715 N N . ARG A 1 94 ? -21.267 15.223 -12.694 1.00 40.81 94 ARG A N 1
ATOM 716 C CA . ARG A 1 94 ? -20.635 15.490 -14.000 1.00 40.81 94 ARG A CA 1
ATOM 717 C C . ARG A 1 94 ? -19.394 16.384 -13.926 1.00 40.81 94 ARG A C 1
ATOM 719 O O . ARG A 1 94 ? -18.642 16.442 -14.892 1.00 40.81 94 ARG A O 1
ATOM 726 N N . THR A 1 95 ? -19.168 17.073 -12.808 1.00 47.62 95 THR A N 1
ATOM 727 C CA . THR A 1 95 ? -18.139 18.125 -12.721 1.00 47.62 95 THR A CA 1
ATOM 728 C C . THR A 1 95 ? -16.791 17.626 -12.197 1.00 47.62 95 THR A C 1
ATOM 730 O O . THR A 1 95 ? -15.787 18.298 -12.395 1.00 47.62 95 THR A O 1
ATOM 733 N N . LEU A 1 96 ? -16.741 16.449 -11.562 1.00 43.69 96 LEU A N 1
ATOM 734 C CA . LEU A 1 96 ? -15.488 15.855 -11.064 1.00 43.69 96 LEU A CA 1
ATOM 735 C C . LEU A 1 96 ? -14.951 14.717 -11.949 1.00 43.69 96 LEU A C 1
ATOM 737 O O . LEU A 1 96 ? -13.777 14.383 -11.843 1.00 43.69 96 LEU A O 1
ATOM 741 N N . PHE A 1 97 ? -15.768 14.174 -12.858 1.00 42.41 97 PHE A N 1
ATOM 742 C CA . PHE A 1 97 ? -15.369 13.177 -13.859 1.00 42.41 97 PHE A CA 1
ATOM 743 C C . PHE A 1 97 ? -16.184 13.371 -15.153 1.00 42.41 97 PHE A C 1
ATOM 745 O O . PHE A 1 97 ? -17.239 12.758 -15.310 1.00 42.41 97 PHE A O 1
ATOM 752 N N . PRO A 1 98 ? -15.741 14.211 -16.105 1.00 37.12 98 PRO A N 1
ATOM 753 C CA . PRO A 1 98 ? -16.515 14.478 -17.319 1.00 37.12 98 PRO A CA 1
ATOM 754 C C . PRO A 1 98 ? -16.519 13.327 -18.346 1.00 37.12 98 PRO A C 1
ATOM 756 O O . PRO A 1 98 ? -17.170 13.463 -19.376 1.00 37.12 98 PRO A O 1
ATOM 759 N N . GLN A 1 99 ? -15.821 12.208 -18.106 1.00 40.78 99 GLN A N 1
ATOM 760 C CA . GLN A 1 99 ? -15.602 11.164 -19.124 1.00 40.78 99 GLN A CA 1
ATOM 761 C C . GLN A 1 99 ? -16.012 9.736 -18.742 1.00 40.78 99 GLN A C 1
ATOM 763 O O . GLN A 1 99 ? -15.492 8.777 -19.301 1.00 40.78 99 GLN A O 1
ATOM 768 N N . VAL A 1 100 ? -16.988 9.551 -17.855 1.00 44.50 100 VAL A N 1
ATOM 769 C CA . VAL A 1 100 ? -17.681 8.252 -17.800 1.00 44.50 100 VAL A CA 1
ATOM 770 C C . VAL A 1 100 ? -19.178 8.485 -17.902 1.00 44.50 100 VAL A C 1
ATOM 772 O O . VAL A 1 100 ? -19.926 8.426 -16.931 1.00 44.50 100 VAL A O 1
ATOM 775 N N . THR A 1 101 ? -19.609 8.802 -19.119 1.00 39.75 101 THR A N 1
ATOM 776 C CA . THR A 1 101 ? -21.002 8.669 -19.537 1.00 39.75 101 THR A CA 1
ATOM 777 C C . THR A 1 101 ? -21.093 7.556 -20.568 1.00 39.75 101 THR A C 1
ATOM 779 O O . THR A 1 101 ? -20.276 7.512 -21.481 1.00 39.75 101 THR A O 1
ATOM 782 N N . SER A 1 102 ? -22.112 6.717 -20.377 1.00 41.47 102 SER A N 1
ATOM 783 C CA . SER A 1 102 ? -22.663 5.702 -21.281 1.00 41.47 102 SER A CA 1
ATOM 784 C C . SER A 1 102 ? -21.731 4.573 -21.721 1.00 41.47 102 SER A C 1
ATOM 786 O O . SER A 1 102 ? -20.911 4.706 -22.622 1.00 41.47 102 SER A O 1
ATOM 788 N N . ALA A 1 103 ? -21.992 3.398 -21.144 1.00 48.66 103 ALA A N 1
ATOM 789 C CA . ALA A 1 103 ? -22.086 2.197 -21.955 1.00 48.66 103 ALA A CA 1
ATOM 790 C C . ALA A 1 103 ? -23.102 2.473 -23.073 1.00 48.66 103 ALA A C 1
ATOM 792 O O . ALA A 1 103 ? -24.270 2.660 -22.764 1.00 48.66 103 ALA A O 1
ATOM 793 N N . ASP A 1 104 ? -22.619 2.641 -24.299 1.00 43.72 104 ASP A N 1
ATOM 794 C CA . ASP A 1 104 ? -23.261 2.270 -25.562 1.00 43.72 104 ASP A CA 1
ATOM 795 C C . ASP A 1 104 ? -22.294 2.624 -26.709 1.00 43.72 104 ASP A C 1
ATOM 797 O O . ASP A 1 104 ? -21.561 3.606 -26.635 1.00 43.72 104 ASP A O 1
ATOM 801 N N . GLU A 1 105 ? -22.279 1.769 -27.733 1.00 37.00 105 GLU A N 1
ATOM 802 C CA . GLU A 1 105 ? -21.520 1.860 -28.993 1.00 37.00 105 GLU A CA 1
ATOM 803 C C . GLU A 1 105 ? -19.998 1.620 -28.939 1.00 37.00 105 GLU A C 1
ATOM 805 O O . GLU A 1 105 ? -19.164 2.523 -28.942 1.00 37.00 105 GLU A O 1
ATOM 810 N N . TYR A 1 106 ? -19.624 0.340 -29.050 1.00 35.69 106 TYR A N 1
ATOM 811 C CA . TYR A 1 106 ? -18.420 -0.031 -29.797 1.00 35.69 106 TYR A CA 1
ATOM 812 C C . TYR A 1 106 ? -18.683 0.235 -31.291 1.00 35.69 106 TYR A C 1
ATOM 814 O O . TYR A 1 106 ? -19.571 -0.414 -31.853 1.00 35.69 106 TYR A O 1
ATOM 822 N N . PRO A 1 107 ? -17.934 1.118 -31.973 1.00 37.97 107 PRO A N 1
ATOM 823 C CA . PRO A 1 107 ? -17.991 1.186 -33.423 1.00 37.97 107 PRO A CA 1
ATOM 824 C C . PRO A 1 107 ? -17.386 -0.099 -34.001 1.00 37.97 107 PRO A C 1
ATOM 826 O O . PRO A 1 107 ? -16.208 -0.401 -33.805 1.00 37.97 107 PRO A O 1
ATOM 829 N N . GLN A 1 108 ? -18.216 -0.868 -34.705 1.00 41.44 108 GLN A N 1
ATOM 830 C CA . GLN A 1 108 ? -17.777 -1.930 -35.603 1.00 41.44 108 GLN A CA 1
ATOM 831 C C . GLN A 1 108 ? -16.925 -1.280 -36.698 1.00 41.44 108 GLN A C 1
ATOM 833 O O . GLN A 1 108 ? -17.446 -0.610 -37.588 1.00 41.44 108 GLN A O 1
ATOM 838 N N . THR A 1 109 ? -15.606 -1.434 -36.631 1.00 41.91 109 THR A N 1
ATOM 839 C CA . THR A 1 109 ? -14.739 -1.094 -37.755 1.00 41.91 109 THR A CA 1
ATOM 840 C C . THR A 1 109 ? -14.920 -2.148 -38.840 1.00 41.91 109 THR A C 1
ATOM 842 O O . THR A 1 109 ? -14.416 -3.266 -38.750 1.00 41.91 109 THR A O 1
ATOM 845 N N . GLU A 1 110 ? -15.667 -1.780 -39.878 1.00 40.19 110 GLU A N 1
ATOM 846 C CA . GLU A 1 110 ? -15.745 -2.518 -41.132 1.00 40.19 110 GLU A CA 1
ATOM 847 C C . GLU A 1 110 ? -14.335 -2.711 -41.713 1.00 40.19 110 GLU A C 1
ATOM 849 O O . GLU A 1 110 ? -13.665 -1.761 -42.128 1.00 40.19 110 GLU A O 1
ATOM 854 N N . HIS A 1 111 ? -13.880 -3.962 -41.773 1.00 43.41 111 HIS A N 1
ATOM 855 C CA . HIS A 1 111 ? -12.726 -4.350 -42.574 1.00 43.41 111 HIS A CA 1
ATOM 856 C C . HIS A 1 111 ? -13.085 -4.200 -44.061 1.00 43.41 111 HIS A C 1
ATOM 858 O O . HIS A 1 111 ? -13.625 -5.113 -44.688 1.00 43.41 111 HIS A O 1
ATOM 864 N N . LYS A 1 112 ? -12.763 -3.045 -44.654 1.00 41.50 112 LYS A N 1
ATOM 865 C CA . LYS A 1 112 ? -12.682 -2.906 -46.113 1.00 41.50 112 LYS A CA 1
ATOM 866 C C . LYS A 1 112 ? -11.509 -3.744 -46.620 1.00 41.50 112 LYS A C 1
ATOM 868 O O . LYS A 1 112 ? -10.355 -3.333 -46.572 1.00 41.50 112 LYS A O 1
ATOM 873 N N . SER A 1 113 ? -11.835 -4.940 -47.097 1.00 50.34 113 SER A N 1
ATOM 874 C CA . SER A 1 113 ? -10.984 -5.730 -47.980 1.00 50.34 113 SER A CA 1
ATOM 875 C C . SER A 1 113 ? -10.887 -5.019 -49.329 1.00 50.34 113 SER A C 1
ATOM 877 O O . SER A 1 113 ? -11.886 -4.892 -50.037 1.00 50.34 113 SER A O 1
ATOM 879 N N . THR A 1 114 ? -9.693 -4.551 -49.691 1.00 43.91 114 THR A N 1
ATOM 880 C CA . THR A 1 114 ? -9.383 -4.126 -51.059 1.00 43.91 114 THR A CA 1
ATOM 881 C C . THR A 1 114 ? -8.048 -4.705 -51.515 1.00 43.91 114 THR A C 1
ATOM 883 O O . THR A 1 114 ? -6.989 -4.283 -51.068 1.00 43.91 114 THR A O 1
ATOM 886 N N . HIS A 1 115 ? -8.180 -5.648 -52.449 1.00 42.28 115 HIS A N 1
ATOM 887 C CA . HIS A 1 115 ? -7.384 -5.867 -53.657 1.00 42.28 115 HIS A CA 1
ATOM 888 C C . HIS A 1 115 ? -5.891 -6.251 -53.609 1.00 42.28 115 HIS A C 1
ATOM 890 O O . HIS A 1 115 ? -5.000 -5.437 -53.415 1.00 42.28 115 HIS A O 1
ATOM 896 N N . SER A 1 116 ? -5.687 -7.515 -54.008 1.00 50.31 116 SER A N 1
ATOM 897 C CA . SER A 1 116 ? -4.811 -8.000 -55.089 1.00 50.31 116 SER A CA 1
ATOM 898 C C . SER A 1 116 ? -3.330 -7.610 -55.087 1.00 50.31 116 SER A C 1
ATOM 900 O O . SER A 1 116 ? -2.957 -6.518 -55.509 1.00 50.31 116 SER A O 1
ATOM 902 N N . MET A 1 117 ? -2.482 -8.611 -54.847 1.00 41.94 117 MET A N 1
ATOM 903 C CA . MET A 1 117 ? -1.192 -8.723 -55.523 1.00 41.94 117 MET A CA 1
ATOM 904 C C . MET A 1 117 ? -1.107 -10.081 -56.217 1.00 41.94 117 MET A C 1
ATOM 906 O O . MET A 1 117 ? -1.034 -11.131 -55.586 1.00 41.94 117 MET A O 1
ATOM 910 N N . SER A 1 118 ? -1.160 -10.026 -57.542 1.00 56.78 118 SER A N 1
ATOM 911 C CA . SER A 1 118 ? -0.662 -11.046 -58.456 1.00 56.78 118 SER A CA 1
ATOM 912 C C . SER A 1 118 ? 0.856 -11.165 -58.311 1.00 56.78 118 SER A C 1
ATOM 914 O O . SER A 1 118 ? 1.556 -10.152 -58.364 1.00 56.78 118 SER A O 1
ATOM 916 N N . LEU A 1 119 ? 1.351 -12.391 -58.149 1.00 56.66 119 LEU A N 1
ATOM 917 C CA . LEU A 1 119 ? 2.769 -12.728 -58.270 1.00 56.66 119 LEU A CA 1
ATOM 918 C C . LEU A 1 119 ? 3.044 -13.312 -59.669 1.00 56.66 119 LEU A C 1
ATOM 920 O O . LEU A 1 119 ? 2.128 -13.911 -60.241 1.00 56.66 119 LEU A O 1
ATOM 924 N N . PRO A 1 120 ? 4.255 -13.111 -60.217 1.00 65.38 120 PRO A N 1
ATOM 925 C CA . PRO A 1 120 ? 4.708 -13.766 -61.443 1.00 65.38 120 PRO A CA 1
ATOM 926 C C . PRO A 1 120 ? 4.958 -15.268 -61.257 1.00 65.38 120 PRO A C 1
ATOM 928 O O . PRO A 1 120 ? 5.302 -15.683 -60.125 1.00 65.38 120 PRO A O 1
#

Sequence (120 aa):
MPIDHTSLPVPFSKVDDEVNFILAAFKHVGVKEFIRYPGVVGLGDDTAYLWISGIDEARQPIPDDVKLLRTHLALAVKGKKTPKLCSAGSSLLRTLFPQVTSADEYPQTEHKSTHSMSLP